Protein AF-A0A679GHU3-F1 (afdb_monomer)

pLDDT: mean 70.06, std 14.22, range [39.09, 92.25]

Foldseek 3Di:
DDDPPDDPVVVVLCCLLVCLVCQLVQLVVVDDPVSVVSNVVSVVSNVVSVPPPDVVVVVVVVVVVVVVVVVVVVVVVVVCVVVVVVVVVVVVPPPVVVVVVVVVVPDDDPDPPDD

Nearest PDB structures (foldseek):
  3i2w-assembly1_A  TM=3.791E-01  e=8.597E+00  Drosophila melanogaster
  6xj1-assembly1_A  TM=2.250E-01  e=7.553E+00  Schizosaccharomyces pombe 972h-

InterPro domains:
  IPR021309 Inner membrane protein YgaP-like, transmembrane domain [PF11127] (6-58)

Solvent-accessible surface area (backbone atoms only — not comparable to full-atom values): 6626 Å² total; per-residue (Å²): 137,81,78,87,84,68,64,61,75,56,49,57,45,52,50,45,41,49,52,13,52,50,33,24,54,51,11,60,74,65,42,65,74,78,12,50,54,36,21,52,52,10,49,50,42,35,51,59,59,67,66,49,82,76,53,62,63,54,52,51,54,51,47,52,52,52,53,52,52,51,50,53,54,52,54,53,50,60,69,51,44,62,61,52,53,53,53,53,56,64,72,58,63,76,58,58,63,55,50,58,58,55,58,65,73,69,61,73,83,77,76,76,86,74,134

Mean predicted aligned error: 18.82 Å

Sequence (115 aa):
MNHEYQNVHGIERALSLGTGLVALCTGIHRGGTAGTLKALTGALLLWRGTTGHCAMKGMVTDLEGELEYLRQRIARLREALPKVDNAQGKARTPTEAKVDNAIEETFPASDPISP

Secondary structure (DSSP, 8-state):
-----SSHHHHHHHHHHHHHHHHHHHHHHH-HHHHHHHHHHHHHHHHHHHS-TTHHHHHHHHHHHHHHHHHHHHHHHHHHHHHHHHHHHHHSTTTHHHHHHHHHTT---------

Structure (mmCIF, N/CA/C/O backbone):
data_AF-A0A679GHU3-F1
#
_entry.id   AF-A0A679GHU3-F1
#
loop_
_atom_site.group_PDB
_atom_site.id
_atom_site.type_symbol
_atom_site.label_atom_id
_atom_site.label_alt_id
_atom_site.label_comp_id
_atom_site.label_asym_id
_atom_site.label_entity_id
_atom_site.label_seq_id
_atom_site.pdbx_PDB_ins_code
_atom_site.Cartn_x
_atom_site.Cartn_y
_atom_site.Cartn_z
_atom_site.occupancy
_atom_site.B_iso_or_equiv
_atom_site.auth_seq_id
_atom_site.auth_comp_id
_atom_site.auth_asym_id
_atom_site.auth_atom_id
_atom_site.pdbx_PDB_model_num
ATOM 1 N N . MET A 1 1 ? -0.892 30.569 10.651 1.00 39.09 1 MET A N 1
ATOM 2 C CA . MET A 1 1 ? -0.011 29.677 9.868 1.00 39.09 1 MET A CA 1
ATOM 3 C C . MET A 1 1 ? -0.553 28.269 10.034 1.00 39.09 1 MET A C 1
ATOM 5 O O . MET A 1 1 ? -0.230 27.598 11.002 1.00 39.09 1 MET A O 1
ATOM 9 N N . ASN A 1 2 ? -1.502 27.900 9.174 1.00 42.44 2 ASN A N 1
ATOM 10 C CA . ASN A 1 2 ? -2.212 26.627 9.253 1.00 42.44 2 ASN A CA 1
ATOM 11 C C . ASN A 1 2 ? -1.360 25.586 8.530 1.00 42.44 2 ASN A C 1
ATOM 13 O O . ASN A 1 2 ? -1.041 25.761 7.358 1.00 42.44 2 ASN A O 1
ATOM 17 N N . HIS A 1 3 ? -0.922 24.567 9.261 1.00 44.97 3 HIS A N 1
ATOM 18 C CA . HIS A 1 3 ? -0.109 23.486 8.730 1.00 44.97 3 HIS A CA 1
ATOM 19 C C . HIS A 1 3 ? -0.905 22.711 7.673 1.00 44.97 3 HIS A C 1
ATOM 21 O O . HIS A 1 3 ? -1.881 22.042 8.004 1.00 44.97 3 HIS A O 1
ATOM 27 N N . GLU A 1 4 ? -0.449 22.751 6.420 1.00 53.44 4 GLU A N 1
ATOM 28 C CA . GLU A 1 4 ? -0.840 21.824 5.351 1.00 53.44 4 GLU A CA 1
ATOM 29 C C . GLU A 1 4 ? -0.286 20.412 5.628 1.00 53.44 4 GLU A C 1
ATOM 31 O O . GLU A 1 4 ? 0.469 19.834 4.852 1.00 53.44 4 GLU A O 1
ATOM 36 N N . TYR A 1 5 ? -0.622 19.844 6.785 1.00 49.97 5 TYR A N 1
ATOM 37 C CA . TYR A 1 5 ? -0.240 18.489 7.184 1.00 49.97 5 TYR A CA 1
ATOM 38 C C . TYR A 1 5 ? -1.297 17.484 6.706 1.00 49.97 5 TYR A C 1
ATOM 40 O O . TYR A 1 5 ? -1.780 16.653 7.471 1.00 49.97 5 TYR A O 1
ATOM 48 N N . GLN A 1 6 ? -1.742 17.603 5.454 1.00 59.00 6 GLN A N 1
ATOM 49 C CA . GLN A 1 6 ? -2.888 16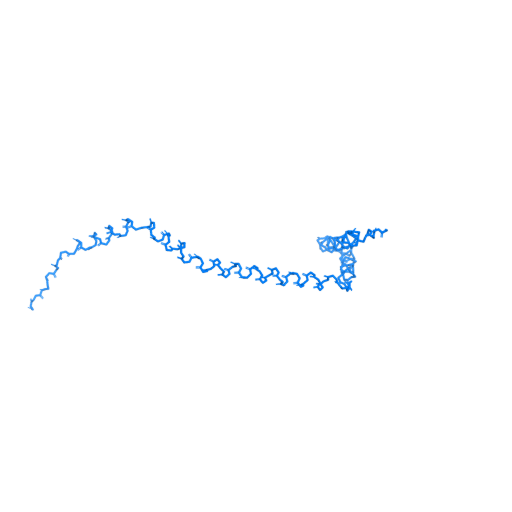.846 4.960 1.00 59.00 6 GLN A CA 1
ATOM 50 C C . GLN A 1 6 ? -2.608 16.279 3.561 1.00 59.00 6 GLN A C 1
ATOM 52 O O . GLN A 1 6 ? -2.243 16.986 2.631 1.00 59.00 6 GLN A O 1
ATOM 57 N N . ASN A 1 7 ? -2.794 14.964 3.436 1.00 57.09 7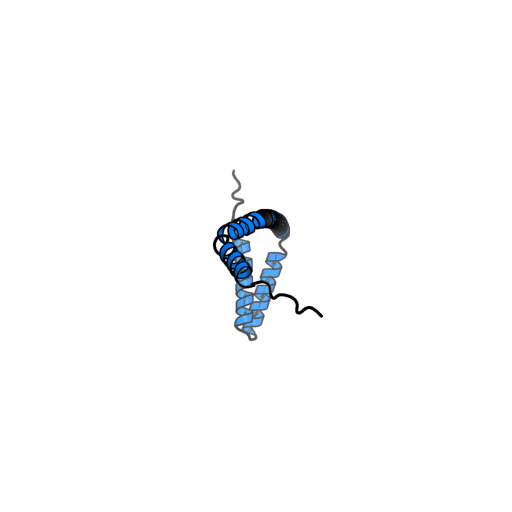 ASN A N 1
ATOM 58 C CA . ASN A 1 7 ? -2.834 14.152 2.211 1.00 57.09 7 ASN A CA 1
ATOM 59 C C . ASN A 1 7 ? -1.552 13.797 1.436 1.00 57.09 7 ASN A C 1
ATOM 61 O O . ASN A 1 7 ? -1.568 12.767 0.766 1.00 57.09 7 ASN A O 1
ATOM 65 N N . VAL A 1 8 ? -0.424 14.502 1.546 1.00 55.97 8 VAL A N 1
ATOM 66 C CA . VAL A 1 8 ? 0.794 14.073 0.806 1.00 55.97 8 VAL A CA 1
ATOM 67 C C . VAL A 1 8 ? 1.374 12.764 1.349 1.00 55.97 8 VAL A C 1
ATOM 69 O O . VAL A 1 8 ? 1.661 11.841 0.593 1.00 55.97 8 VAL A O 1
ATOM 72 N N . HIS A 1 9 ? 1.383 12.608 2.673 1.00 56.72 9 HIS A N 1
ATOM 73 C CA . HIS A 1 9 ? 1.907 11.413 3.339 1.00 56.72 9 HIS A CA 1
ATOM 74 C C . HIS A 1 9 ? 1.032 10.162 3.108 1.00 56.72 9 HIS A C 1
ATOM 76 O O . HIS A 1 9 ? 1.513 9.034 3.205 1.00 56.72 9 HIS A O 1
ATOM 82 N N . GLY A 1 10 ? -0.260 10.351 2.813 1.00 66.06 10 GLY A N 1
ATOM 83 C CA . GLY A 1 10 ? -1.183 9.271 2.456 1.00 66.06 10 GLY A CA 1
ATOM 84 C C . GLY A 1 10 ? -0.999 8.830 1.006 1.00 66.06 10 GLY A C 1
ATOM 85 O O . GLY A 1 10 ? -0.904 7.634 0.736 1.00 66.06 10 GLY A O 1
ATOM 86 N N . ILE A 1 11 ? -0.868 9.794 0.089 1.00 76.25 11 ILE A N 1
ATOM 87 C CA . ILE A 1 11 ? -0.686 9.530 -1.342 1.00 76.25 11 ILE A CA 1
ATOM 88 C C . ILE A 1 11 ? 0.698 8.937 -1.624 1.00 76.25 11 ILE A C 1
ATOM 90 O O . ILE A 1 11 ? 0.778 7.952 -2.348 1.00 76.25 11 ILE A O 1
ATOM 94 N N . GLU A 1 12 ? 1.776 9.431 -1.010 1.00 72.12 12 GLU A N 1
ATOM 95 C CA . GLU A 1 12 ? 3.127 8.853 -1.141 1.00 72.12 12 GLU A CA 1
ATOM 96 C C . GLU A 1 12 ? 3.178 7.389 -0.675 1.00 72.12 12 GLU A C 1
ATOM 98 O O . GLU A 1 12 ? 3.844 6.546 -1.283 1.00 72.12 12 GLU A O 1
ATOM 103 N N . ARG A 1 13 ? 2.422 7.054 0.380 1.00 70.69 13 ARG A N 1
ATOM 104 C CA . ARG A 1 13 ? 2.308 5.682 0.893 1.00 70.69 13 ARG A CA 1
ATOM 105 C C . ARG A 1 13 ? 1.422 4.805 0.02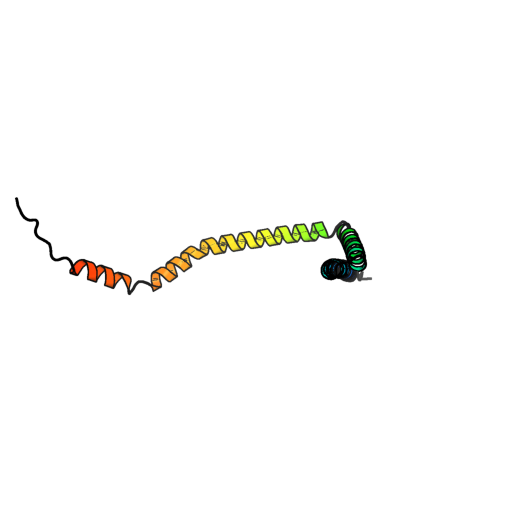1 1.00 70.69 13 ARG A C 1
ATOM 107 O O . ARG A 1 13 ? 1.823 3.682 -0.269 1.00 70.69 13 ARG A O 1
ATOM 114 N N . ALA A 1 14 ? 0.268 5.298 -0.425 1.00 80.00 14 ALA A N 1
ATOM 115 C CA . ALA A 1 14 ? -0.601 4.588 -1.362 1.00 80.00 14 ALA A CA 1
ATOM 116 C C . ALA A 1 14 ? 0.115 4.328 -2.695 1.00 80.00 14 ALA A C 1
ATOM 118 O O . ALA A 1 14 ? -0.000 3.240 -3.255 1.00 80.00 14 ALA A O 1
ATOM 119 N N . LEU A 1 15 ? 0.925 5.285 -3.153 1.00 82.94 15 LEU A N 1
ATOM 120 C CA . LEU A 1 15 ? 1.779 5.141 -4.324 1.00 82.94 15 LEU A CA 1
ATOM 121 C C . LEU A 1 15 ? 2.866 4.085 -4.081 1.00 82.94 15 LEU A C 1
ATOM 123 O O . LEU A 1 15 ? 3.047 3.213 -4.923 1.00 82.94 15 LEU A O 1
ATOM 127 N N . SER A 1 16 ? 3.550 4.102 -2.932 1.00 75.94 16 SER A N 1
ATOM 128 C CA . SER A 1 16 ? 4.592 3.117 -2.584 1.00 75.94 16 SER A CA 1
ATOM 129 C C . SER A 1 16 ? 4.040 1.690 -2.432 1.00 75.94 16 SER A C 1
ATOM 131 O O . SER A 1 16 ? 4.579 0.741 -3.000 1.00 75.94 16 SER A O 1
ATOM 133 N N . LEU A 1 17 ? 2.907 1.533 -1.740 1.00 77.50 17 LEU A N 1
ATOM 134 C CA . LEU A 1 17 ? 2.201 0.256 -1.594 1.00 77.50 17 LEU A CA 1
ATOM 135 C C . LEU A 1 17 ? 1.639 -0.228 -2.933 1.00 77.50 17 LEU A C 1
ATOM 137 O O . LEU A 1 17 ? 1.841 -1.383 -3.297 1.00 77.50 17 LEU A O 1
ATOM 141 N N . GLY A 1 18 ? 0.977 0.651 -3.686 1.00 85.62 18 GLY A N 1
ATOM 142 C CA . GLY A 1 18 ? 0.400 0.328 -4.988 1.00 85.62 18 GLY A CA 1
ATOM 143 C C . GLY A 1 18 ? 1.465 -0.090 -5.998 1.00 85.62 18 GLY A C 1
ATOM 144 O O . GLY A 1 18 ? 1.349 -1.143 -6.621 1.00 85.62 18 GLY A O 1
ATOM 145 N N . THR A 1 19 ? 2.550 0.679 -6.112 1.00 82.00 19 THR A N 1
ATOM 146 C CA . THR A 1 19 ? 3.668 0.343 -7.009 1.00 82.00 19 THR A CA 1
ATOM 147 C C . THR A 1 19 ? 4.403 -0.923 -6.563 1.00 82.00 19 THR A C 1
ATOM 149 O O . THR A 1 19 ? 4.727 -1.753 -7.413 1.00 82.00 19 THR A O 1
ATOM 152 N N . GLY A 1 20 ? 4.592 -1.136 -5.255 1.00 82.62 20 GLY A N 1
ATOM 153 C CA . GLY A 1 20 ? 5.173 -2.365 -4.705 1.00 82.62 20 GLY A CA 1
ATOM 154 C C . GLY A 1 20 ? 4.330 -3.611 -4.995 1.00 82.62 20 GLY A C 1
ATOM 155 O O . GLY A 1 20 ? 4.863 -4.627 -5.446 1.00 82.62 20 GLY A O 1
ATOM 156 N N . LEU A 1 21 ? 3.008 -3.525 -4.818 1.00 86.56 21 LEU A N 1
ATOM 157 C CA . LEU A 1 21 ? 2.075 -4.628 -5.066 1.00 86.56 21 LEU A CA 1
ATOM 158 C C . LEU A 1 21 ? 1.973 -4.962 -6.558 1.00 86.56 21 LEU A C 1
ATOM 160 O O . LEU A 1 21 ? 2.008 -6.132 -6.937 1.00 86.56 21 LEU A O 1
ATOM 164 N N . VAL A 1 22 ? 1.922 -3.940 -7.417 1.00 87.50 22 VAL A N 1
ATOM 165 C CA . VAL A 1 22 ? 1.938 -4.113 -8.877 1.00 87.50 22 VAL A CA 1
ATOM 166 C C . VAL A 1 22 ? 3.251 -4.748 -9.337 1.00 87.50 22 VAL A C 1
ATOM 168 O O . VAL A 1 22 ? 3.217 -5.686 -10.136 1.00 87.50 22 VAL A O 1
ATOM 171 N N . ALA A 1 23 ? 4.402 -4.296 -8.831 1.00 85.62 23 ALA A N 1
ATOM 172 C CA . ALA A 1 23 ? 5.703 -4.877 -9.169 1.00 85.62 23 ALA A CA 1
ATOM 173 C C . ALA A 1 23 ? 5.818 -6.341 -8.715 1.00 85.62 23 ALA A C 1
ATOM 175 O O . ALA A 1 23 ? 6.343 -7.171 -9.462 1.00 85.62 23 ALA A O 1
ATOM 176 N N . LEU A 1 24 ? 5.266 -6.669 -7.543 1.00 85.94 24 LEU A N 1
ATOM 177 C CA . LEU A 1 24 ? 5.189 -8.033 -7.028 1.00 85.94 24 LEU A CA 1
ATOM 178 C C . LEU A 1 24 ? 4.299 -8.924 -7.906 1.00 85.94 24 LEU A C 1
ATOM 180 O O . LEU A 1 24 ? 4.778 -9.928 -8.433 1.00 85.94 24 LEU A O 1
ATOM 184 N N . CYS A 1 25 ? 3.046 -8.527 -8.143 1.00 85.69 25 CYS A N 1
ATOM 185 C CA . CYS A 1 25 ? 2.106 -9.272 -8.987 1.00 85.69 25 CYS A CA 1
ATOM 186 C C . CYS A 1 25 ? 2.629 -9.457 -10.413 1.00 85.69 25 CYS A C 1
ATOM 188 O O . CYS A 1 25 ? 2.573 -10.558 -10.954 1.00 85.69 25 CYS A O 1
ATOM 190 N N . THR A 1 26 ? 3.174 -8.401 -11.020 1.00 85.19 26 THR A N 1
ATOM 191 C CA . THR A 1 26 ? 3.708 -8.464 -12.389 1.00 85.19 26 THR A CA 1
ATOM 192 C C . THR A 1 26 ? 4.990 -9.297 -12.443 1.00 85.19 26 THR A C 1
ATOM 194 O O . THR A 1 26 ? 5.207 -10.018 -13.413 1.00 85.19 26 THR A O 1
ATOM 197 N N . GLY A 1 27 ? 5.835 -9.237 -11.409 1.00 81.06 27 GLY A N 1
ATOM 198 C CA . GLY A 1 27 ? 7.033 -10.069 -11.292 1.00 81.06 27 GLY A CA 1
ATOM 199 C C . GLY A 1 27 ? 6.709 -11.561 -11.181 1.00 81.06 27 GLY A C 1
ATOM 200 O O . GLY A 1 27 ? 7.364 -12.373 -11.833 1.00 81.06 27 GLY A O 1
ATOM 201 N N . ILE A 1 28 ? 5.655 -11.903 -10.432 1.00 84.62 28 ILE A N 1
ATOM 202 C CA . ILE A 1 28 ? 5.142 -13.275 -10.305 1.00 84.62 28 ILE A CA 1
ATOM 203 C C . ILE A 1 28 ? 4.501 -13.741 -11.622 1.00 84.62 28 ILE A C 1
ATOM 205 O O . ILE A 1 28 ? 4.849 -14.810 -12.114 1.00 84.62 28 ILE A O 1
ATOM 209 N N . HIS A 1 29 ? 3.624 -12.932 -12.234 1.00 81.75 29 HIS A N 1
ATOM 210 C CA . HIS A 1 29 ? 2.922 -13.296 -13.475 1.00 81.75 29 HIS A CA 1
ATOM 211 C C . HIS A 1 29 ? 3.853 -13.490 -14.674 1.00 81.75 29 HIS A C 1
ATOM 213 O O . HIS A 1 29 ? 3.593 -14.329 -15.531 1.00 81.75 29 HIS A O 1
ATOM 219 N N . ARG A 1 30 ? 4.914 -12.682 -14.774 1.00 82.50 30 ARG A N 1
ATOM 220 C CA . ARG A 1 30 ? 5.803 -12.682 -15.943 1.00 82.50 30 ARG A CA 1
ATOM 221 C C . ARG A 1 30 ? 6.838 -13.811 -15.899 1.00 82.50 30 ARG A C 1
ATOM 223 O O . ARG A 1 30 ? 7.319 -14.210 -16.955 1.00 82.50 30 ARG A O 1
ATOM 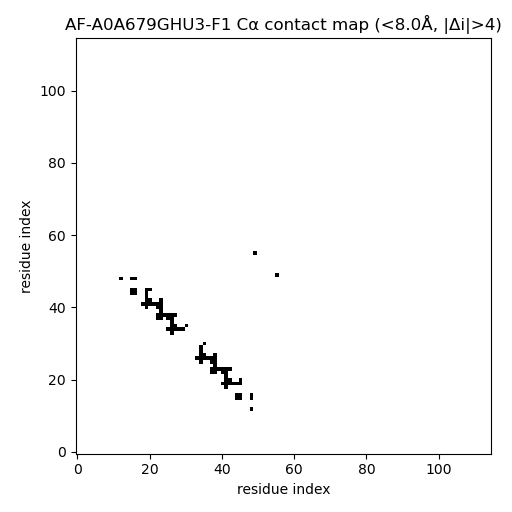230 N N . GLY A 1 31 ? 7.156 -14.328 -14.707 1.00 72.94 31 GLY A N 1
ATOM 231 C CA . GLY A 1 31 ? 8.107 -15.424 -14.514 1.00 72.94 31 GLY A CA 1
ATOM 232 C C . GLY A 1 31 ? 9.547 -15.102 -14.953 1.00 72.94 31 GLY A C 1
ATOM 233 O O . GLY A 1 31 ? 9.859 -14.019 -15.454 1.00 72.94 31 GLY A O 1
ATOM 234 N N . GLY A 1 32 ? 10.461 -16.052 -14.735 1.00 87.75 32 GLY A N 1
ATOM 235 C CA . GLY A 1 32 ? 11.881 -15.918 -15.093 1.00 87.75 32 GLY A CA 1
ATOM 236 C C . GLY A 1 32 ? 12.702 -15.015 -14.158 1.00 87.75 32 GLY A C 1
ATOM 237 O O . GLY A 1 32 ? 12.199 -14.461 -13.182 1.00 87.75 32 GLY A O 1
ATOM 238 N N . THR A 1 33 ? 13.992 -14.848 -14.461 1.00 84.38 33 THR A N 1
ATOM 239 C CA . THR A 1 33 ? 14.964 -14.116 -13.616 1.00 84.38 33 THR A CA 1
ATOM 240 C C . THR A 1 33 ? 14.675 -12.614 -13.518 1.00 84.38 33 THR A C 1
ATOM 242 O O . THR A 1 33 ? 14.845 -11.993 -12.471 1.00 84.38 33 THR A O 1
ATOM 245 N N . ALA A 1 34 ? 14.180 -12.014 -14.602 1.00 83.19 34 ALA A N 1
ATOM 246 C CA . ALA A 1 34 ? 13.779 -10.609 -14.623 1.00 83.19 34 ALA A CA 1
ATOM 247 C C . ALA A 1 34 ? 12.452 -10.350 -13.883 1.00 83.19 34 ALA A C 1
ATOM 249 O O . ALA A 1 34 ? 12.195 -9.211 -13.474 1.00 83.19 34 ALA A O 1
ATOM 250 N N . GLY A 1 35 ? 11.606 -11.379 -13.746 1.00 82.75 35 GLY A N 1
ATOM 251 C CA . GLY A 1 35 ? 10.363 -11.350 -12.976 1.00 82.75 35 GLY A CA 1
ATOM 252 C C . GLY A 1 35 ? 10.620 -11.498 -11.479 1.00 82.75 35 GLY A C 1
ATOM 253 O O . GLY A 1 35 ? 10.136 -10.679 -10.698 1.00 82.75 35 GLY A O 1
ATOM 254 N N . THR A 1 36 ? 11.471 -12.450 -11.081 1.00 86.75 36 THR A N 1
ATOM 255 C CA . THR A 1 36 ? 11.851 -12.652 -9.672 1.00 86.75 36 THR A CA 1
ATOM 256 C C . THR A 1 36 ? 12.557 -11.437 -9.079 1.00 86.75 36 THR A C 1
ATOM 258 O O . THR A 1 36 ? 12.238 -11.054 -7.957 1.00 86.75 36 THR A O 1
ATOM 261 N N . LEU A 1 37 ? 13.433 -10.758 -9.833 1.00 89.94 37 LEU A N 1
ATOM 262 C CA . LEU A 1 37 ? 14.074 -9.527 -9.354 1.00 89.94 37 LEU A CA 1
ATOM 263 C C . LEU A 1 37 ? 13.041 -8.425 -9.058 1.00 89.94 37 LEU A C 1
ATOM 265 O O . LEU A 1 37 ? 13.088 -7.808 -7.999 1.00 89.94 37 LEU A O 1
ATOM 269 N N . LYS A 1 38 ? 12.062 -8.224 -9.953 1.00 84.75 38 LYS A N 1
ATOM 270 C CA . LYS A 1 38 ? 10.975 -7.250 -9.741 1.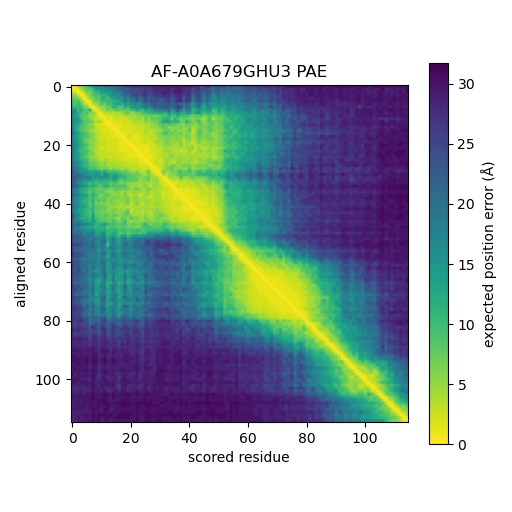00 84.75 38 LYS A CA 1
ATOM 271 C C . LYS A 1 38 ? 10.072 -7.641 -8.578 1.00 84.75 38 LYS A C 1
ATOM 273 O O . LYS A 1 38 ? 9.668 -6.766 -7.819 1.00 84.75 38 LYS A O 1
ATOM 278 N N . ALA A 1 39 ? 9.796 -8.934 -8.419 1.00 85.12 39 ALA A N 1
ATOM 279 C CA . ALA A 1 39 ? 9.023 -9.435 -7.295 1.00 85.12 39 ALA A CA 1
ATOM 280 C C . ALA A 1 39 ? 9.740 -9.187 -5.961 1.00 85.12 39 ALA A C 1
ATOM 282 O O . ALA A 1 39 ? 9.115 -8.698 -5.025 1.00 85.12 39 ALA A O 1
ATOM 283 N N . LEU A 1 40 ? 11.053 -9.427 -5.888 1.00 88.94 40 LEU A N 1
ATOM 284 C CA . LEU A 1 40 ? 11.861 -9.139 -4.699 1.00 88.94 40 LEU A CA 1
ATOM 285 C C . LEU A 1 40 ? 11.920 -7.640 -4.393 1.00 88.94 40 LEU A C 1
ATOM 287 O O . LEU A 1 40 ? 11.742 -7.246 -3.242 1.00 88.94 40 LEU A O 1
ATOM 291 N N . THR A 1 41 ? 12.115 -6.791 -5.407 1.00 86.50 41 THR A N 1
ATOM 292 C CA . THR A 1 41 ? 12.074 -5.333 -5.226 1.00 86.50 41 THR A CA 1
ATOM 293 C C . THR A 1 41 ? 10.698 -4.875 -4.737 1.00 86.50 41 THR A C 1
ATOM 295 O O . THR A 1 41 ? 10.623 -4.115 -3.776 1.00 86.50 41 THR A O 1
ATOM 298 N N . GLY A 1 42 ? 9.611 -5.382 -5.326 1.00 82.94 42 GLY A N 1
ATOM 299 C CA . GLY A 1 42 ? 8.243 -5.109 -4.880 1.00 82.94 42 GLY A CA 1
ATOM 300 C C . GLY A 1 42 ? 7.995 -5.559 -3.438 1.00 82.94 42 GLY A C 1
ATOM 301 O O . GLY A 1 42 ? 7.483 -4.782 -2.639 1.00 82.94 42 GLY A O 1
ATOM 302 N N . ALA A 1 43 ? 8.440 -6.764 -3.069 1.00 84.00 43 ALA A N 1
ATOM 303 C CA . ALA A 1 43 ? 8.345 -7.286 -1.706 1.00 84.00 43 ALA A CA 1
ATOM 304 C C . ALA A 1 43 ? 9.119 -6.424 -0.697 1.00 84.00 43 ALA A C 1
ATOM 306 O O . ALA A 1 43 ? 8.613 -6.153 0.390 1.00 84.00 43 ALA A O 1
ATOM 307 N N . LEU A 1 44 ? 10.315 -5.951 -1.058 1.00 84.62 44 LEU A N 1
ATOM 308 C CA . LEU A 1 44 ? 11.124 -5.072 -0.214 1.00 84.62 44 LEU A CA 1
ATOM 309 C C . LEU A 1 44 ? 10.465 -3.694 -0.031 1.00 84.62 44 LEU A C 1
ATOM 311 O O . LEU A 1 44 ? 10.451 -3.169 1.082 1.00 84.62 44 LEU A O 1
ATOM 315 N N . LEU A 1 45 ? 9.897 -3.115 -1.097 1.00 80.31 45 LEU A N 1
ATOM 316 C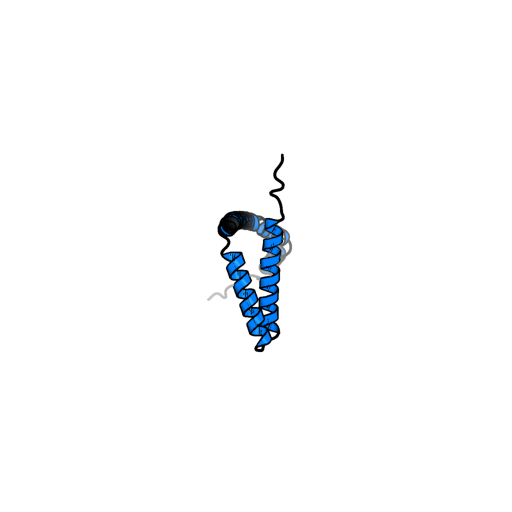 CA . LEU A 1 45 ? 9.137 -1.862 -1.013 1.00 80.31 45 LEU A CA 1
ATOM 317 C C . LEU A 1 45 ? 7.893 -2.020 -0.138 1.00 80.31 45 LEU A C 1
ATOM 319 O O . LEU A 1 45 ? 7.636 -1.156 0.699 1.00 80.31 45 LEU A O 1
ATOM 323 N N . LEU A 1 46 ? 7.164 -3.130 -0.281 1.00 78.31 46 LEU A N 1
ATOM 324 C CA . LEU A 1 46 ? 6.035 -3.457 0.585 1.00 78.31 46 LEU A CA 1
ATOM 325 C C . LEU A 1 46 ? 6.493 -3.597 2.038 1.00 78.31 46 LEU A C 1
ATOM 327 O O . LEU A 1 46 ? 5.925 -2.939 2.897 1.00 78.31 46 LEU A O 1
ATOM 331 N N . TRP A 1 47 ? 7.562 -4.351 2.312 1.00 76.88 47 TRP A N 1
ATOM 332 C CA . TRP A 1 47 ? 8.125 -4.509 3.658 1.00 76.88 47 TRP A CA 1
ATOM 333 C C . TRP A 1 47 ? 8.549 -3.169 4.270 1.00 76.88 47 TRP A C 1
ATOM 335 O O . TRP A 1 47 ? 8.295 -2.901 5.443 1.00 76.88 47 TRP A O 1
ATOM 345 N N . ARG A 1 48 ? 9.164 -2.281 3.482 1.00 74.56 48 ARG A N 1
ATOM 346 C CA . ARG A 1 48 ? 9.563 -0.938 3.929 1.00 74.56 48 ARG A CA 1
ATOM 347 C C . ARG A 1 48 ? 8.360 -0.006 4.118 1.00 74.56 48 ARG A C 1
ATOM 349 O O . ARG A 1 48 ? 8.380 0.833 5.014 1.00 74.56 48 ARG A O 1
ATOM 356 N N . GLY A 1 49 ? 7.317 -0.154 3.305 1.00 65.94 49 GLY A N 1
ATOM 357 C CA . GLY A 1 49 ? 6.058 0.579 3.439 1.00 65.94 49 GLY A CA 1
ATOM 358 C C . GLY A 1 49 ? 5.226 0.121 4.641 1.00 65.94 49 GLY A C 1
ATOM 359 O O . GLY A 1 49 ? 4.600 0.951 5.297 1.00 65.94 49 GLY A O 1
ATOM 360 N N . THR A 1 50 ? 5.256 -1.176 4.968 1.00 67.44 50 THR A N 1
ATOM 361 C CA . THR A 1 50 ? 4.500 -1.774 6.082 1.00 67.44 50 THR A CA 1
ATOM 362 C C . THR A 1 50 ? 5.197 -1.618 7.431 1.00 67.44 50 THR A C 1
ATOM 364 O O . THR A 1 50 ? 4.523 -1.483 8.449 1.00 67.44 50 THR A O 1
ATOM 367 N N . THR A 1 51 ? 6.531 -1.559 7.461 1.00 68.00 51 THR A N 1
ATOM 368 C CA . THR A 1 51 ? 7.311 -1.313 8.694 1.00 68.00 51 THR A CA 1
ATOM 369 C C . THR A 1 51 ? 7.338 0.157 9.134 1.00 68.00 51 THR A C 1
ATOM 371 O O . THR A 1 51 ? 7.919 0.486 10.16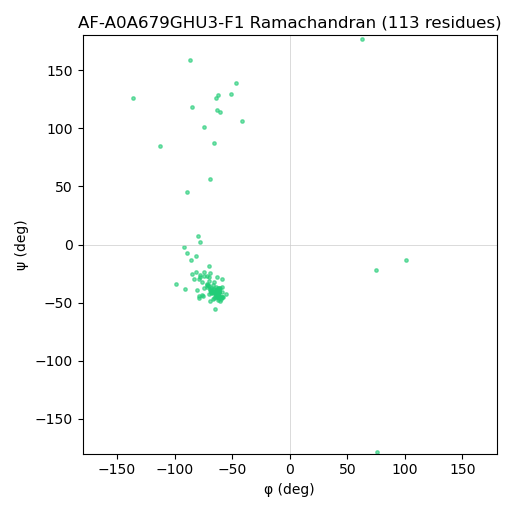8 1.00 68.00 51 THR A O 1
ATOM 374 N N . GLY A 1 52 ? 6.646 1.048 8.415 1.00 58.41 52 GLY A N 1
ATOM 375 C CA . GLY A 1 52 ? 6.346 2.410 8.855 1.00 58.41 52 GLY A CA 1
ATOM 376 C C . GLY A 1 52 ? 5.410 2.421 10.067 1.00 58.41 52 GLY A C 1
ATOM 377 O O . GLY A 1 52 ? 4.187 2.497 9.928 1.00 58.41 52 GLY A O 1
ATOM 378 N N . HIS A 1 53 ? 5.990 2.338 11.264 1.00 54.41 53 HIS A N 1
ATOM 379 C CA . HIS A 1 53 ? 5.301 2.416 12.550 1.00 54.41 53 HIS A CA 1
ATOM 380 C C . HIS A 1 53 ? 4.297 3.597 12.601 1.00 54.41 53 HIS A C 1
ATOM 382 O O . HIS A 1 53 ? 4.583 4.697 12.132 1.00 54.41 53 HIS A O 1
ATOM 388 N N . CYS A 1 54 ? 3.125 3.323 13.195 1.00 50.66 54 CYS A N 1
ATOM 389 C CA . CYS A 1 54 ? 2.010 4.214 13.582 1.00 50.66 54 CYS A CA 1
ATOM 390 C C . CYS A 1 54 ? 0.739 4.318 12.707 1.00 50.66 54 CYS A C 1
ATOM 392 O O . CYS A 1 54 ? -0.266 4.759 13.251 1.00 50.66 54 CYS A O 1
ATOM 394 N N . ALA A 1 55 ? 0.663 3.835 11.458 1.00 50.50 55 ALA A N 1
ATOM 395 C CA . ALA A 1 55 ? -0.626 3.845 10.721 1.00 50.50 55 ALA A CA 1
ATOM 396 C C . ALA A 1 55 ? -1.369 2.499 10.753 1.00 50.50 55 ALA A C 1
ATOM 398 O O . ALA A 1 55 ? -2.589 2.483 10.868 1.00 50.50 55 ALA A O 1
ATOM 399 N N . MET A 1 56 ? -0.650 1.368 10.751 1.00 49.12 56 MET A N 1
ATOM 400 C CA . MET A 1 56 ? -1.280 0.043 10.824 1.00 49.12 56 MET A CA 1
ATOM 401 C C . MET A 1 56 ? -2.091 -0.121 12.107 1.00 49.12 56 MET A C 1
ATOM 403 O O . MET A 1 56 ? -3.180 -0.664 12.060 1.00 49.12 56 MET A O 1
ATOM 407 N N . LYS A 1 57 ? -1.619 0.415 13.240 1.00 50.97 57 LYS A N 1
ATOM 408 C CA . LYS A 1 57 ? -2.393 0.370 14.483 1.00 50.97 57 LYS A CA 1
ATOM 409 C C . LYS A 1 57 ? -3.685 1.182 14.367 1.00 50.97 57 LYS A C 1
ATOM 411 O O . LYS A 1 57 ? -4.715 0.690 14.793 1.00 50.97 57 LYS A O 1
ATOM 416 N N . GLY A 1 58 ? -3.656 2.362 13.739 1.00 55.59 58 GLY A N 1
ATOM 417 C CA . GLY A 1 58 ? -4.863 3.162 13.496 1.00 55.59 58 GLY A CA 1
ATOM 418 C C . GLY A 1 58 ? -5.872 2.435 12.607 1.00 55.59 58 GLY A C 1
ATOM 419 O O . GLY A 1 58 ? -7.033 2.331 12.969 1.00 55.59 58 GLY A O 1
ATOM 420 N N . MET A 1 59 ? -5.406 1.839 11.509 1.00 51.44 59 MET A N 1
ATOM 421 C CA . MET A 1 59 ? -6.258 1.118 10.555 1.00 51.44 59 MET A CA 1
ATOM 422 C C . MET A 1 59 ? -6.767 -0.217 11.102 1.00 51.44 59 MET A C 1
ATOM 424 O O . MET A 1 59 ? -7.894 -0.590 10.829 1.00 51.44 59 MET A O 1
ATOM 428 N N . VAL A 1 60 ? -5.953 -0.939 11.876 1.00 61.50 60 VAL A N 1
ATOM 429 C CA . VAL A 1 60 ? -6.352 -2.195 12.529 1.00 61.50 60 VAL A CA 1
ATOM 430 C C . VAL A 1 60 ? -7.365 -1.921 13.634 1.00 61.50 60 VAL A C 1
ATOM 432 O O . VAL A 1 60 ? -8.324 -2.667 13.753 1.00 61.50 60 VAL A O 1
ATOM 435 N N . THR A 1 61 ? -7.201 -0.833 14.394 1.00 62.47 61 THR A N 1
ATOM 436 C CA . THR A 1 61 ? -8.169 -0.464 15.440 1.00 62.47 61 THR A CA 1
ATOM 437 C C . THR A 1 61 ? -9.500 -0.019 14.824 1.00 62.47 61 THR A C 1
ATOM 439 O O . THR A 1 61 ? -10.556 -0.408 15.314 1.00 62.47 61 THR A O 1
ATOM 442 N N . ASP A 1 62 ? -9.458 0.745 13.727 1.00 66.94 62 ASP A N 1
ATOM 443 C CA . ASP A 1 62 ? -10.657 1.163 12.986 1.00 66.94 62 ASP A CA 1
ATOM 444 C C . ASP A 1 62 ? -11.347 -0.038 12.311 1.00 66.94 62 ASP A C 1
ATOM 446 O O . ASP A 1 62 ? -12.559 -0.202 12.416 1.00 66.94 62 ASP A O 1
ATOM 450 N N . LEU A 1 63 ? -10.562 -0.958 11.734 1.00 72.94 63 LEU A N 1
ATOM 451 C CA . LEU A 1 63 ? -11.053 -2.200 11.136 1.00 72.94 63 LEU A CA 1
ATOM 452 C C . LEU A 1 63 ? -11.683 -3.135 12.173 1.00 72.94 63 LEU A C 1
ATOM 454 O O . LEU A 1 63 ? -12.724 -3.718 11.888 1.00 72.94 63 LEU A O 1
ATOM 458 N N . GLU A 1 64 ? -11.089 -3.290 13.361 1.00 78.25 64 GLU A N 1
ATOM 459 C CA . GLU A 1 64 ? -11.701 -4.070 14.446 1.00 78.25 64 GLU A CA 1
ATOM 460 C C . GLU A 1 64 ? -13.038 -3.458 14.886 1.00 78.25 64 GLU A C 1
ATOM 462 O O . GLU A 1 64 ? -14.014 -4.190 15.062 1.00 78.25 64 GLU A O 1
ATOM 467 N N . GLY A 1 65 ? -13.119 -2.126 14.989 1.00 79.38 65 GLY A N 1
ATOM 468 C CA . GLY A 1 65 ? -14.370 -1.424 15.283 1.00 79.38 65 GLY A CA 1
ATOM 469 C C . GLY A 1 65 ? -15.436 -1.618 14.200 1.00 79.38 65 GLY A C 1
ATOM 470 O O . GLY A 1 65 ? -16.603 -1.877 14.508 1.00 79.38 65 GLY A O 1
ATOM 471 N N . GLU A 1 66 ? -15.043 -1.551 12.929 1.00 79.94 66 GLU A N 1
ATOM 472 C CA . GLU A 1 66 ? -15.943 -1.748 11.791 1.00 79.94 66 GLU A CA 1
ATOM 473 C C . GLU A 1 66 ? -16.428 -3.205 11.687 1.00 79.94 66 GLU A C 1
ATOM 475 O O . GLU A 1 66 ? -17.611 -3.452 11.427 1.00 79.94 66 GLU A O 1
ATOM 480 N N . LEU A 1 67 ? -15.555 -4.177 11.981 1.00 85.25 67 LEU A N 1
ATOM 481 C CA . LEU A 1 67 ? -15.908 -5.598 12.046 1.00 85.25 67 LEU A CA 1
ATOM 482 C C . LEU A 1 67 ? -16.937 -5.866 13.150 1.00 85.25 67 LEU A C 1
ATOM 484 O O . LEU A 1 67 ? -17.911 -6.593 12.927 1.00 85.25 67 LEU A O 1
ATOM 488 N N . GLU A 1 68 ? -16.743 -5.264 14.325 1.00 87.75 68 GLU A N 1
ATOM 489 C CA . GLU A 1 68 ? -17.651 -5.411 15.463 1.00 87.75 68 GLU A CA 1
ATOM 490 C C . GLU A 1 68 ? -19.020 -4.774 15.169 1.00 87.75 68 GLU A C 1
ATOM 492 O O . GLU A 1 68 ? -20.064 -5.390 15.412 1.00 87.75 68 GLU A O 1
ATOM 497 N N . TYR A 1 69 ? -19.042 -3.598 14.532 1.00 83.88 69 TYR A N 1
ATOM 498 C CA . TYR A 1 69 ? -20.273 -2.962 14.049 1.00 83.88 69 TYR A CA 1
ATOM 499 C C . TYR A 1 69 ? -21.038 -3.858 13.059 1.00 83.88 69 TYR A C 1
ATOM 501 O O . TYR A 1 69 ? -22.259 -4.042 13.174 1.00 83.88 69 TYR A O 1
ATOM 509 N N . LEU A 1 70 ? -20.331 -4.468 12.104 1.00 87.94 70 LEU A N 1
ATOM 510 C CA . LEU A 1 70 ? -20.929 -5.386 11.134 1.00 87.94 70 LEU A CA 1
ATOM 511 C C . LEU A 1 70 ? -21.520 -6.620 11.822 1.00 87.94 70 LEU A C 1
ATOM 513 O O . LEU A 1 70 ? -22.634 -7.046 11.500 1.00 87.94 70 LEU A O 1
ATOM 517 N N . ARG A 1 71 ? -20.808 -7.162 12.812 1.00 92.06 71 ARG A N 1
ATOM 518 C CA . ARG A 1 71 ? -21.237 -8.320 13.602 1.00 92.06 71 ARG A CA 1
ATOM 519 C C . ARG A 1 71 ? -22.528 -8.034 14.365 1.00 92.06 71 ARG A C 1
ATOM 521 O O . ARG A 1 71 ? -23.462 -8.837 14.307 1.00 92.06 71 ARG A O 1
ATOM 528 N N . GLN A 1 72 ? -22.625 -6.867 15.002 1.00 92.25 72 GLN A N 1
ATOM 529 C CA . GLN A 1 72 ? -23.845 -6.420 15.681 1.00 92.25 72 GLN A CA 1
ATOM 530 C C . GLN A 1 72 ? -25.024 -6.269 14.713 1.00 92.25 72 GLN A C 1
ATOM 532 O O . GLN A 1 72 ? -26.152 -6.666 15.017 1.00 92.25 72 GLN A O 1
ATOM 537 N N . ARG A 1 73 ? -24.775 -5.723 13.521 1.00 90.56 73 ARG A N 1
ATOM 538 C CA . ARG A 1 73 ? -25.804 -5.537 12.493 1.00 90.56 73 ARG A CA 1
ATOM 539 C C . ARG A 1 73 ? -26.321 -6.871 11.948 1.00 90.56 73 ARG A C 1
ATOM 541 O O . ARG A 1 73 ? -27.531 -7.026 11.783 1.00 90.56 73 ARG A O 1
ATOM 548 N N . ILE A 1 74 ? -25.436 -7.848 11.751 1.00 90.88 74 ILE A N 1
ATOM 549 C CA . ILE A 1 74 ? -25.805 -9.226 11.387 1.00 90.88 74 ILE A CA 1
ATOM 550 C C . ILE A 1 74 ? -26.630 -9.879 12.503 1.00 90.88 74 ILE A C 1
ATOM 552 O O . ILE A 1 74 ? -27.653 -10.501 12.212 1.00 90.88 74 ILE A O 1
ATOM 556 N N . ALA A 1 75 ? -26.240 -9.704 13.771 1.00 89.56 75 ALA A N 1
ATOM 557 C CA . ALA A 1 75 ? -26.986 -10.240 14.910 1.00 89.56 75 ALA A CA 1
ATOM 558 C C . ALA A 1 75 ? -28.428 -9.703 14.956 1.00 89.56 75 ALA A C 1
ATOM 560 O O . ALA A 1 75 ? -29.368 -10.490 15.059 1.00 89.56 75 ALA A O 1
ATOM 561 N N . ARG A 1 76 ? -28.626 -8.391 14.759 1.00 86.56 76 ARG A N 1
ATOM 562 C CA . ARG A 1 76 ? -29.977 -7.802 14.691 1.00 86.56 76 ARG A CA 1
ATOM 563 C C . ARG A 1 76 ? -30.803 -8.316 13.515 1.00 86.56 76 ARG A C 1
ATOM 565 O O . ARG A 1 76 ? -31.995 -8.575 13.664 1.00 86.56 76 ARG A O 1
ATOM 572 N N . LEU A 1 77 ? -30.193 -8.449 12.336 1.00 86.19 77 LEU A N 1
ATOM 573 C CA . LEU A 1 77 ? -30.886 -8.987 11.162 1.00 86.19 77 LEU A CA 1
ATOM 574 C C . LEU A 1 77 ? -31.337 -10.433 11.395 1.00 86.19 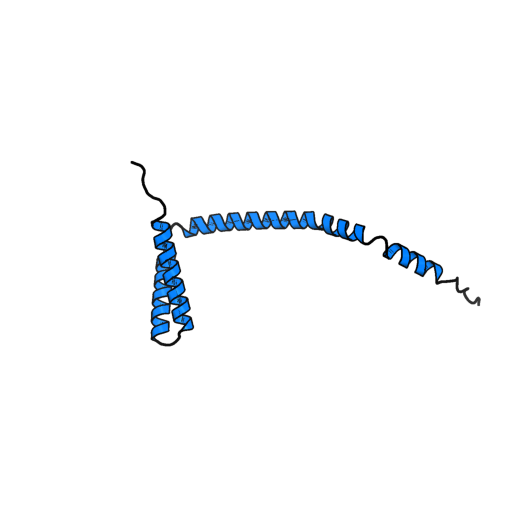77 LEU A C 1
ATOM 576 O O . LEU A 1 77 ? -32.439 -10.798 10.989 1.00 86.19 77 LEU A O 1
ATOM 580 N N . ARG A 1 78 ? -30.524 -11.235 12.090 1.00 85.00 78 ARG A N 1
ATOM 581 C CA . ARG A 1 78 ? -30.854 -12.622 12.440 1.00 85.00 78 ARG A CA 1
ATOM 582 C C . ARG A 1 78 ? -32.094 -12.720 13.331 1.00 85.00 78 ARG A C 1
ATOM 584 O O . ARG A 1 78 ? -32.909 -13.611 13.123 1.00 85.00 78 ARG A O 1
ATOM 591 N N . GLU A 1 79 ? -32.265 -11.799 14.274 1.00 86.94 79 GLU A N 1
ATOM 592 C CA . GLU A 1 79 ? -33.454 -11.730 15.140 1.00 86.94 79 GLU A CA 1
ATOM 593 C C . GLU A 1 79 ? -34.695 -11.183 14.423 1.00 86.94 79 GLU A C 1
ATOM 595 O O . GLU A 1 79 ? -35.825 -11.523 14.773 1.00 86.94 79 GLU A O 1
ATOM 600 N N . ALA A 1 80 ? -34.508 -10.348 13.399 1.00 77.19 80 ALA A N 1
ATOM 601 C CA . ALA A 1 80 ? -35.602 -9.856 12.564 1.00 77.19 80 ALA A CA 1
ATOM 602 C C . ALA A 1 80 ? -36.082 -10.901 11.536 1.00 77.19 80 ALA A C 1
ATOM 604 O O . ALA A 1 80 ? -37.251 -10.886 11.146 1.00 77.19 80 ALA A O 1
ATOM 605 N N . LEU A 1 81 ? -35.209 -11.830 11.133 1.00 71.56 81 LEU A N 1
ATOM 606 C CA . LEU A 1 81 ? -35.489 -12.891 10.164 1.00 71.56 81 LEU A CA 1
ATOM 607 C C . LEU A 1 81 ? -36.703 -13.791 10.492 1.00 71.56 81 LEU A C 1
ATOM 609 O O . LEU A 1 81 ? -37.498 -14.013 9.577 1.00 71.56 81 LEU A O 1
ATOM 613 N N . PRO A 1 82 ? -36.949 -14.255 11.740 1.00 65.00 82 PRO A N 1
ATOM 614 C CA . PRO A 1 82 ? -38.134 -15.060 12.047 1.00 65.00 82 PRO A CA 1
ATOM 615 C C . PRO A 1 82 ? -39.444 -14.337 11.721 1.00 65.00 82 PRO A C 1
ATOM 617 O O . PRO A 1 82 ? -40.415 -14.981 11.346 1.00 65.00 82 PRO A O 1
ATOM 620 N N . LYS A 1 83 ? -39.502 -13.001 11.790 1.00 61.25 83 LYS A N 1
ATOM 621 C CA . LYS A 1 83 ? -40.723 -12.254 11.438 1.00 61.25 83 LYS A CA 1
ATOM 622 C C . LYS A 1 83 ? -40.997 -12.247 9.934 1.00 61.25 83 LYS A C 1
ATOM 624 O O . LYS A 1 83 ? -42.153 -12.144 9.536 1.00 61.25 83 LYS A O 1
ATOM 629 N N . VAL A 1 84 ? -39.957 -12.373 9.110 1.00 59.78 84 VAL A N 1
ATOM 630 C CA . VAL A 1 84 ? -40.080 -12.456 7.648 1.00 59.78 84 VAL A CA 1
ATOM 631 C C . VAL A 1 84 ? -40.459 -13.872 7.223 1.00 59.78 84 VAL A C 1
ATOM 633 O O . VAL A 1 84 ? -41.325 -14.026 6.369 1.00 59.78 84 VAL A O 1
ATOM 636 N N . ASP A 1 85 ? -39.892 -14.891 7.872 1.00 61.44 85 ASP A N 1
ATOM 637 C CA . ASP A 1 85 ? -40.281 -16.293 7.676 1.00 61.44 85 ASP A CA 1
ATOM 638 C C . ASP A 1 85 ? -41.763 -16.518 8.029 1.00 61.44 85 ASP A C 1
ATOM 640 O O . ASP A 1 85 ? -42.535 -17.013 7.213 1.00 61.44 85 ASP A O 1
ATOM 644 N N . ASN A 1 86 ? -42.212 -15.995 9.176 1.00 58.34 86 ASN A N 1
ATOM 645 C CA . ASN A 1 86 ? -43.621 -16.040 9.580 1.00 58.34 86 ASN A CA 1
ATOM 646 C C . ASN A 1 86 ? -44.543 -15.204 8.666 1.00 58.34 86 ASN A C 1
ATOM 648 O O . ASN A 1 86 ? -45.701 -15.570 8.453 1.00 58.34 86 ASN A O 1
ATOM 652 N N . ALA A 1 87 ? -44.055 -14.096 8.095 1.00 55.06 87 ALA A N 1
ATOM 653 C CA . ALA A 1 87 ? -44.808 -13.318 7.108 1.00 55.06 87 ALA A CA 1
ATOM 654 C C . ALA A 1 87 ? -44.924 -14.047 5.754 1.00 55.06 87 ALA A C 1
ATOM 656 O O . ALA A 1 87 ? -45.969 -13.958 5.110 1.00 55.06 87 ALA A O 1
ATOM 657 N N . GLN A 1 88 ? -43.900 -14.806 5.344 1.00 51.97 88 GLN A N 1
ATOM 658 C CA . GLN A 1 88 ? -43.958 -15.662 4.154 1.00 51.97 88 GLN A CA 1
ATOM 659 C C . GLN A 1 88 ? -44.800 -16.927 4.379 1.00 51.97 88 GLN A C 1
ATOM 661 O O . GLN A 1 88 ? -45.559 -17.310 3.490 1.00 51.97 88 GLN A O 1
ATOM 666 N N . GLY A 1 89 ? -44.749 -17.528 5.572 1.00 48.47 89 GLY A N 1
ATOM 667 C CA . GLY A 1 89 ? -45.624 -18.634 5.970 1.00 48.47 89 GLY A CA 1
ATOM 668 C C . GLY A 1 89 ? -47.100 -18.232 5.960 1.00 48.47 89 GLY A C 1
ATOM 669 O O . GLY A 1 89 ? -47.937 -18.958 5.435 1.00 48.47 89 GLY A O 1
ATOM 670 N N . LYS A 1 90 ? -47.423 -17.012 6.412 1.00 45.31 90 LYS A N 1
ATOM 671 C CA . LYS A 1 90 ? -48.796 -16.478 6.399 1.00 45.31 90 LYS A CA 1
ATOM 672 C C . LYS A 1 90 ? -49.339 -16.163 4.996 1.00 45.31 90 LYS A C 1
ATOM 674 O O . LYS A 1 90 ? -50.551 -16.077 4.838 1.00 45.31 90 LYS A O 1
ATOM 679 N N . ALA A 1 91 ? -48.482 -16.021 3.983 1.00 47.06 91 ALA A N 1
ATOM 680 C CA . ALA A 1 91 ? -48.899 -15.821 2.592 1.00 47.06 91 ALA A CA 1
ATOM 681 C C . ALA A 1 91 ? -49.176 -17.139 1.834 1.00 47.06 91 ALA A C 1
ATOM 683 O O . ALA A 1 91 ? -49.771 -17.105 0.758 1.00 47.06 91 ALA A O 1
ATOM 684 N N . ARG A 1 92 ? -48.773 -18.299 2.379 1.00 48.09 92 ARG A N 1
ATOM 685 C CA . ARG A 1 92 ? -48.961 -19.632 1.765 1.00 48.09 92 ARG A CA 1
ATOM 686 C C . ARG A 1 92 ? -50.260 -20.352 2.177 1.00 48.09 92 ARG A C 1
ATOM 688 O O . ARG A 1 92 ? -50.563 -21.418 1.652 1.00 48.09 92 ARG A O 1
ATOM 695 N N . THR A 1 93 ? -51.061 -19.754 3.056 1.00 50.84 93 THR A N 1
ATOM 696 C CA . THR A 1 93 ? -52.192 -20.390 3.761 1.00 50.84 93 THR A CA 1
ATOM 697 C C . THR A 1 93 ? -53.543 -20.573 3.036 1.00 50.84 93 THR A C 1
ATOM 699 O O . THR A 1 93 ? -54.475 -21.020 3.699 1.00 50.84 93 THR A O 1
ATOM 702 N N . PRO A 1 94 ? -53.742 -20.319 1.725 1.00 53.53 94 PRO A N 1
ATOM 703 C CA . PRO A 1 94 ? -54.973 -20.784 1.063 1.00 53.53 94 PRO A CA 1
ATOM 704 C C . PRO A 1 94 ? -54.904 -22.236 0.563 1.00 53.53 94 PRO A C 1
ATOM 706 O O . PRO A 1 94 ? -55.944 -22.870 0.385 1.00 53.53 94 PRO A O 1
ATOM 709 N N . THR A 1 95 ? -53.702 -22.752 0.281 1.00 56.75 95 THR A N 1
ATOM 710 C CA . THR A 1 95 ? -53.540 -24.001 -0.486 1.00 56.75 95 THR A CA 1
ATOM 711 C C . THR A 1 95 ? -53.487 -25.241 0.405 1.00 56.75 95 THR A C 1
ATOM 713 O O . THR A 1 95 ? -54.105 -26.240 0.057 1.00 56.75 95 THR A O 1
ATOM 716 N N . GLU A 1 96 ? -52.835 -25.181 1.571 1.00 59.66 96 GLU A N 1
ATOM 717 C CA . GLU A 1 96 ? -52.731 -26.332 2.489 1.00 59.66 96 GLU A CA 1
ATOM 718 C C . GLU A 1 96 ? -54.077 -26.684 3.145 1.00 59.66 96 GLU A C 1
ATOM 720 O O . GLU A 1 96 ? -54.449 -27.852 3.183 1.00 59.66 96 GLU A O 1
ATOM 725 N N . ALA A 1 97 ? -54.893 -25.685 3.505 1.00 59.03 97 ALA A N 1
ATOM 726 C CA . ALA A 1 97 ? -56.213 -25.916 4.106 1.00 59.03 97 ALA A CA 1
ATOM 727 C C . ALA A 1 97 ? -57.195 -26.663 3.177 1.00 59.03 97 ALA A C 1
ATOM 729 O O . ALA A 1 97 ? -58.086 -27.367 3.647 1.00 59.03 97 ALA A O 1
ATOM 730 N N . LYS A 1 98 ? -57.043 -26.533 1.850 1.00 58.81 98 LYS A N 1
ATOM 731 C CA . LYS A 1 98 ? -57.845 -27.297 0.877 1.00 58.81 98 LYS A CA 1
ATOM 732 C C . LYS A 1 98 ? -57.370 -28.738 0.712 1.00 58.81 98 LYS A C 1
ATOM 734 O O . LYS A 1 98 ? -58.181 -29.582 0.344 1.00 58.81 98 LYS A O 1
ATOM 739 N N . VAL A 1 99 ? -56.085 -29.006 0.939 1.00 64.12 99 VAL A N 1
ATOM 740 C CA . VAL A 1 99 ? -55.515 -30.354 0.830 1.00 64.12 99 VAL A CA 1
ATOM 741 C C . VAL A 1 99 ? -55.906 -31.178 2.053 1.00 64.12 99 VAL A C 1
ATOM 743 O O . VAL A 1 99 ? -56.385 -32.293 1.870 1.00 64.12 99 VAL A O 1
ATOM 746 N N . ASP A 1 100 ? -55.835 -30.597 3.255 1.00 63.78 100 ASP A N 1
ATOM 747 C CA . ASP A 1 100 ? -56.252 -31.261 4.500 1.00 63.78 100 ASP A CA 1
ATOM 748 C C . ASP A 1 100 ? -57.752 -31.616 4.501 1.00 63.78 100 ASP A C 1
ATOM 750 O O . ASP A 1 100 ? -58.142 -32.721 4.863 1.00 63.78 100 ASP A O 1
ATOM 754 N N . ASN A 1 101 ? -58.608 -30.740 3.969 1.00 65.69 101 ASN A N 1
ATOM 755 C CA . ASN A 1 101 ? -60.036 -31.045 3.841 1.00 65.69 101 ASN A CA 1
ATOM 756 C C . ASN A 1 101 ? -60.331 -32.126 2.779 1.00 65.69 101 ASN A C 1
ATOM 758 O O . ASN A 1 101 ? -61.333 -32.826 2.864 1.00 65.69 101 ASN A O 1
ATOM 762 N N . ALA A 1 102 ? -59.491 -32.263 1.747 1.00 61.41 102 ALA A N 1
ATOM 763 C CA . ALA A 1 102 ? -59.683 -33.274 0.703 1.00 61.41 102 ALA A CA 1
ATOM 764 C C . ALA A 1 102 ? -59.231 -34.678 1.146 1.00 61.41 102 ALA A C 1
ATOM 766 O O . ALA A 1 102 ? -59.782 -35.679 0.680 1.00 61.41 102 ALA A O 1
ATOM 767 N N . ILE A 1 103 ? -58.242 -34.764 2.044 1.00 62.41 103 ILE A N 1
ATOM 768 C CA . ILE A 1 103 ? -57.776 -36.045 2.594 1.00 62.41 103 ILE A CA 1
ATOM 769 C C . ILE A 1 103 ? -58.744 -36.612 3.638 1.00 62.41 103 ILE A C 1
ATOM 771 O O . ILE A 1 103 ? -58.895 -37.829 3.693 1.00 62.41 103 ILE A O 1
ATOM 775 N N . GLU A 1 104 ? -59.441 -35.769 4.409 1.00 61.12 104 GLU A N 1
ATOM 776 C CA . GLU A 1 104 ? -60.418 -36.224 5.412 1.00 61.12 104 GLU A CA 1
ATOM 777 C C . GLU A 1 104 ? -61.683 -36.828 4.774 1.00 61.12 104 GLU A C 1
ATOM 779 O O . GLU A 1 104 ? -62.233 -37.798 5.288 1.00 61.12 104 GLU A O 1
ATOM 784 N N . GLU A 1 105 ? -62.088 -36.342 3.598 1.00 62.03 105 GLU A N 1
ATOM 785 C CA . GLU A 1 105 ? -63.270 -36.830 2.864 1.00 62.03 105 GLU A CA 1
ATOM 786 C C . GLU A 1 105 ? -63.006 -38.117 2.046 1.00 62.03 105 GLU A C 1
ATOM 788 O O . GLU A 1 105 ? -63.939 -38.734 1.532 1.00 62.03 105 GLU A O 1
ATOM 793 N N . THR A 1 106 ? -61.743 -38.548 1.898 1.00 65.81 106 THR A N 1
ATOM 794 C CA . THR A 1 106 ? -61.366 -39.693 1.033 1.00 65.81 106 THR A CA 1
ATOM 795 C C . THR A 1 106 ? -61.403 -41.048 1.755 1.00 65.81 106 THR A C 1
ATOM 797 O O . THR A 1 106 ? -61.305 -42.094 1.111 1.00 65.81 106 THR A O 1
ATOM 800 N N . PHE A 1 107 ? -61.608 -41.076 3.074 1.00 59.00 107 PHE A N 1
ATOM 801 C CA . PHE A 1 107 ? -61.646 -42.325 3.838 1.00 59.00 107 PHE A CA 1
ATOM 802 C C . PHE A 1 107 ? -63.048 -42.609 4.392 1.00 59.00 107 PHE A C 1
ATOM 804 O O . PHE A 1 107 ? -63.323 -42.307 5.554 1.00 59.00 107 PHE A O 1
ATOM 811 N N . PRO A 1 108 ? -63.951 -43.229 3.609 1.00 55.66 108 PRO A N 1
ATOM 812 C CA . PRO A 1 108 ? -65.142 -43.829 4.188 1.00 55.66 108 PRO A CA 1
ATOM 813 C C . PRO A 1 108 ? -64.691 -44.936 5.145 1.00 55.66 108 PRO A C 1
ATOM 815 O O . PRO A 1 108 ? -63.862 -45.776 4.783 1.00 55.66 108 PRO A O 1
ATOM 818 N N . ALA A 1 109 ? -65.205 -44.890 6.375 1.00 57.72 109 ALA A N 1
ATOM 819 C CA . ALA A 1 109 ? -64.946 -45.853 7.435 1.00 57.72 109 ALA A CA 1
ATOM 820 C C . ALA A 1 109 ? -64.950 -47.284 6.874 1.00 57.72 109 ALA A C 1
ATOM 822 O O . ALA A 1 109 ? -65.991 -47.817 6.498 1.00 57.72 109 ALA A O 1
ATOM 823 N N . SER A 1 110 ? -63.764 -47.887 6.764 1.00 58.75 110 SER A N 1
ATOM 824 C CA . SER A 1 110 ? -63.657 -49.314 6.492 1.00 58.75 110 SER A CA 1
ATOM 825 C C . SER A 1 110 ? -64.029 -50.020 7.783 1.00 58.75 110 SER A C 1
ATOM 827 O O . SER A 1 110 ? -63.236 -50.044 8.726 1.00 58.75 110 SER A O 1
ATOM 829 N N . ASP A 1 111 ? -65.265 -50.511 7.841 1.00 69.12 111 ASP A N 1
ATOM 830 C CA . ASP A 1 111 ? -65.761 -51.296 8.963 1.00 69.12 111 ASP A CA 1
ATOM 831 C C . ASP A 1 111 ? -64.773 -52.433 9.274 1.00 69.12 111 ASP A C 1
ATOM 833 O O . ASP A 1 111 ? -64.362 -53.166 8.364 1.00 69.12 111 ASP A O 1
ATOM 837 N N . PRO A 1 112 ? -64.354 -52.598 10.542 1.00 66.81 112 PRO A N 1
ATOM 838 C CA . PRO A 1 112 ? -63.523 -53.724 10.921 1.00 66.81 112 PRO A CA 1
ATOM 839 C C . PRO A 1 112 ? -64.326 -55.009 10.720 1.00 66.81 112 PRO A C 1
ATOM 841 O O . PRO A 1 112 ? -65.426 -55.162 11.258 1.00 66.81 112 PRO A O 1
ATOM 844 N N . ILE A 1 113 ? -63.763 -55.956 9.966 1.00 55.44 113 ILE A N 1
ATOM 845 C CA . ILE A 1 113 ? -64.329 -57.299 9.891 1.00 55.44 113 ILE A CA 1
ATOM 846 C C . ILE A 1 113 ? -64.314 -57.882 11.314 1.00 55.44 113 ILE A C 1
ATOM 848 O O . ILE A 1 113 ? -63.268 -57.993 11.951 1.00 55.44 113 ILE A O 1
ATOM 852 N N . SER A 1 114 ? -65.505 -58.112 11.861 1.00 55.78 114 SER A N 1
ATOM 853 C CA . SER A 1 114 ? -65.716 -58.728 13.176 1.00 55.78 114 SER A CA 1
ATOM 854 C C . SER A 1 114 ? -65.744 -60.262 13.023 1.00 55.78 114 SER A C 1
ATOM 856 O O . SER A 1 114 ? -66.032 -60.738 11.926 1.00 55.78 114 SER A O 1
ATOM 858 N N . PRO A 1 115 ? -65.492 -61.007 14.115 1.00 63.16 115 PRO A N 1
ATOM 859 C CA . PRO A 1 115 ? -64.363 -61.925 14.346 1.0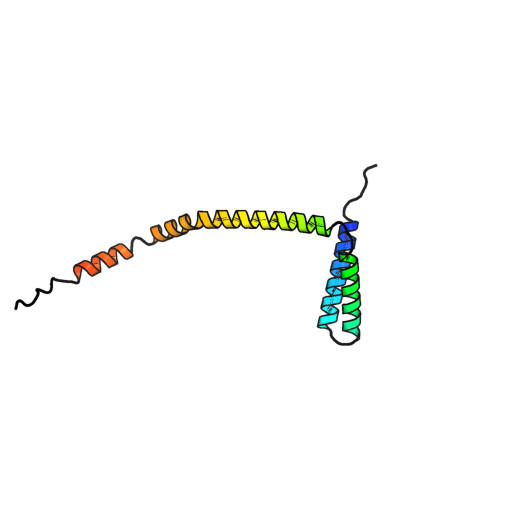0 63.16 115 PRO A CA 1
ATOM 860 C C . PRO A 1 115 ? -64.281 -63.183 13.470 1.00 63.16 115 PRO A C 1
ATOM 862 O O . PRO A 1 115 ? -65.335 -63.703 13.044 1.00 63.16 115 PRO A O 1
#

Organism: NCBI:txid319939

Radius of gyration: 33.09 Å; Cα contacts (8 Å, |Δi|>4): 45; chains: 1; bounding box: 81×92×32 Å